Protein AF-A0A8S0TLC0-F1 (afdb_monomer_lite)

Sequence (154 aa):
MDLKPFNQDIDGLINDFAKGGSTAFTEFKRIWLSRKFSFVFEASPSTNQACFMRSLYAHSIGYMVSTGSLPNRVGGLYCLYCFYETQPFKPPFKIYLSLGDMKRMKDLVVDTKTRCKSCFYFGQENAREECREYMNSQKYRTVVAKQRIRWEGT

InterPro domains:
  IPR019188 snRNA-activating protein complex subunit 1 [PF09808] (6-114)

Foldseek 3Di:
DDLVVVLVLLVVLLVVQVVVVDLAVVSSVVSCVVSVVLCVCVPQDPPPNVVNLLSQLVSLLCQLLDPDDLSSNSSSVSSNVLCQLSPLDVVTDDRDDDPSSVVSNVVSVVVCVVVPVPHPPPPDPVVVCVVNVVSVVVSVVVVVVVVVVVVVPD

Organism: NCBI:txid158383

pLDDT: mean 78.47, std 21.63, range [26.59, 97.5]

Secondary structure (DSSP, 8-state):
---HHHHHHHHHHHHHHHHT----HHHHHHHHHHTTGGGGGTT--SS-HHHHHHHHHHHHHHHHHSSS-HHHHHHHHHHHHHHHHH---SSPPPP---HHHHHHHHHHHHHHHHH-TT---SSSHHHHHHHHHHHHHHHHHHHHHHHHHHHTT-

Structure (mmCIF, N/CA/C/O backbone):
data_AF-A0A8S0TLC0-F1
#
_entry.id   AF-A0A8S0TLC0-F1
#
loop_
_atom_site.group_PDB
_atom_site.id
_atom_site.type_symbol
_atom_site.label_atom_id
_atom_site.label_alt_id
_atom_site.label_comp_id
_atom_site.label_asym_id
_atom_site.label_entity_id
_atom_site.label_seq_id
_atom_site.pdbx_PDB_ins_code
_atom_site.Cartn_x
_atom_site.Cartn_y
_atom_site.Cartn_z
_atom_site.occupancy
_atom_site.B_iso_or_equiv
_atom_site.auth_seq_id
_atom_site.auth_comp_id
_atom_site.auth_asym_id
_atom_site.auth_atom_id
_atom_site.pdbx_PDB_model_num
ATOM 1 N N . MET A 1 1 ? 19.225 -4.417 -7.853 1.00 71.75 1 MET A N 1
ATOM 2 C CA . MET A 1 1 ? 18.480 -3.179 -7.553 1.00 71.75 1 MET A CA 1
ATOM 3 C C . MET A 1 1 ? 18.357 -3.078 -6.052 1.00 71.75 1 MET A C 1
ATOM 5 O O . MET A 1 1 ? 17.941 -4.059 -5.448 1.00 71.75 1 MET A O 1
ATOM 9 N N . ASP A 1 2 ? 18.741 -1.944 -5.471 1.00 84.19 2 ASP A N 1
ATOM 10 C CA . ASP A 1 2 ? 18.445 -1.684 -4.066 1.00 84.19 2 ASP A CA 1
ATOM 11 C C . ASP A 1 2 ? 16.978 -1.254 -3.936 1.00 84.19 2 ASP A C 1
ATOM 13 O O . ASP A 1 2 ? 16.549 -0.289 -4.564 1.00 84.19 2 ASP A O 1
ATOM 17 N N . LEU A 1 3 ? 16.199 -2.029 -3.184 1.00 87.75 3 LEU A N 1
ATOM 18 C CA . LEU A 1 3 ? 14.765 -1.811 -2.977 1.00 87.75 3 LEU A CA 1
ATOM 19 C C . LEU A 1 3 ? 14.485 -1.048 -1.674 1.00 87.75 3 LEU A C 1
ATOM 21 O O . LEU A 1 3 ? 13.349 -0.644 -1.431 1.00 87.75 3 LEU A O 1
ATOM 25 N N . LYS A 1 4 ? 15.517 -0.825 -0.847 1.00 91.31 4 LYS A N 1
ATOM 26 C CA . LYS A 1 4 ? 15.392 -0.130 0.438 1.00 91.31 4 LYS A CA 1
ATOM 27 C C . LYS A 1 4 ? 14.787 1.272 0.316 1.00 91.31 4 LYS A C 1
ATOM 29 O O . LYS A 1 4 ? 13.910 1.554 1.129 1.00 91.31 4 LYS A O 1
ATOM 34 N N . PRO A 1 5 ? 15.158 2.117 -0.670 1.00 92.19 5 PRO A N 1
ATOM 35 C CA . PRO A 1 5 ? 14.574 3.455 -0.779 1.00 92.19 5 PRO A CA 1
ATOM 36 C C . PRO A 1 5 ? 13.052 3.416 -0.975 1.00 92.19 5 PRO A C 1
ATOM 38 O O . PRO A 1 5 ? 12.319 4.123 -0.296 1.00 92.19 5 PRO A O 1
ATOM 41 N N . PHE A 1 6 ? 12.555 2.502 -1.812 1.00 92.38 6 PHE A N 1
ATOM 42 C CA . PHE A 1 6 ? 11.117 2.349 -2.051 1.00 92.38 6 PHE A CA 1
ATOM 43 C C . PHE A 1 6 ? 10.364 1.873 -0.806 1.00 92.38 6 PHE A C 1
ATOM 45 O O . PHE A 1 6 ? 9.258 2.333 -0.531 1.00 92.38 6 PHE A O 1
ATOM 52 N N . ASN A 1 7 ? 10.967 0.969 -0.033 1.00 94.25 7 ASN A N 1
ATOM 53 C CA . ASN A 1 7 ? 10.393 0.528 1.233 1.00 94.25 7 ASN A CA 1
ATOM 54 C C . ASN A 1 7 ? 10.327 1.685 2.243 1.00 94.25 7 ASN A C 1
ATOM 56 O O . ASN A 1 7 ? 9.297 1.853 2.887 1.00 94.25 7 ASN A O 1
ATOM 60 N N . GLN A 1 8 ? 11.364 2.526 2.315 1.00 95.31 8 GLN A N 1
ATOM 61 C CA . GLN A 1 8 ? 11.380 3.725 3.162 1.00 95.31 8 GLN A CA 1
ATOM 62 C C . GLN A 1 8 ? 10.330 4.758 2.737 1.00 95.31 8 GLN A C 1
ATOM 64 O O . GLN A 1 8 ? 9.687 5.367 3.593 1.00 95.31 8 GLN A O 1
ATOM 69 N N . ASP A 1 9 ? 10.107 4.932 1.433 1.00 95.56 9 ASP A N 1
ATOM 70 C CA . ASP A 1 9 ? 9.045 5.800 0.924 1.00 95.56 9 ASP A CA 1
ATOM 71 C C . ASP A 1 9 ? 7.659 5.289 1.341 1.00 95.56 9 ASP A C 1
ATOM 73 O O . ASP A 1 9 ? 6.822 6.068 1.811 1.00 95.56 9 ASP A O 1
ATOM 77 N N . ILE A 1 10 ? 7.423 3.975 1.233 1.00 96.75 10 ILE A N 1
ATOM 78 C CA . ILE A 1 10 ? 6.188 3.334 1.708 1.00 96.75 10 ILE A CA 1
ATOM 79 C C . ILE A 1 10 ? 6.044 3.495 3.227 1.00 96.75 10 ILE A C 1
ATOM 81 O O . ILE A 1 10 ? 4.962 3.851 3.697 1.00 96.75 10 ILE A O 1
ATOM 85 N N . ASP A 1 11 ? 7.118 3.278 3.989 1.00 97.38 11 ASP A N 1
ATOM 86 C CA . ASP A 1 11 ? 7.133 3.453 5.443 1.00 97.38 11 ASP A CA 1
ATOM 87 C C . ASP A 1 11 ? 6.747 4.885 5.814 1.00 97.38 11 ASP A C 1
ATOM 89 O O . ASP A 1 11 ? 5.872 5.106 6.649 1.00 97.38 11 ASP A O 1
ATOM 93 N N . GLY A 1 12 ? 7.359 5.876 5.163 1.00 97.12 12 GLY A N 1
ATOM 94 C CA . GLY A 1 12 ? 7.066 7.289 5.379 1.00 97.12 12 GLY A CA 1
ATOM 95 C C . GLY A 1 12 ? 5.616 7.645 5.050 1.00 97.12 12 GLY A C 1
ATOM 96 O O . GLY A 1 12 ? 4.958 8.325 5.837 1.00 97.12 12 GLY A O 1
ATOM 97 N N . LEU A 1 13 ? 5.097 7.150 3.923 1.00 97.25 13 LEU A N 1
ATOM 98 C CA . LEU A 1 13 ? 3.703 7.339 3.520 1.00 97.25 13 LEU A CA 1
ATOM 99 C C . LEU A 1 13 ? 2.726 6.762 4.557 1.00 97.25 13 LEU A C 1
ATOM 101 O O . LEU A 1 13 ? 1.806 7.457 4.993 1.00 97.25 13 LEU A O 1
ATOM 105 N N . ILE A 1 14 ? 2.925 5.505 4.959 1.00 97.19 14 ILE A N 1
ATOM 106 C CA . ILE A 1 14 ? 2.041 4.816 5.907 1.00 97.19 14 ILE A CA 1
ATOM 107 C C . ILE A 1 14 ? 2.140 5.449 7.296 1.00 97.19 14 ILE A C 1
ATOM 109 O O . ILE A 1 14 ? 1.117 5.628 7.956 1.00 97.19 14 ILE A O 1
ATOM 113 N N . ASN A 1 15 ? 3.340 5.818 7.745 1.00 96.62 15 ASN A N 1
ATOM 114 C CA . ASN A 1 15 ? 3.529 6.440 9.052 1.00 96.62 15 ASN A CA 1
ATOM 115 C C . ASN A 1 15 ? 2.887 7.826 9.125 1.00 96.62 15 ASN A C 1
ATOM 117 O O . ASN A 1 15 ? 2.272 8.154 10.137 1.00 96.62 15 ASN A O 1
ATOM 121 N N . ASP A 1 16 ? 2.968 8.628 8.065 1.00 96.00 16 ASP A N 1
ATOM 122 C CA . ASP A 1 16 ? 2.276 9.917 8.029 1.00 96.00 16 ASP A CA 1
ATOM 123 C C . ASP A 1 16 ? 0.759 9.770 8.016 1.00 96.00 16 ASP A C 1
ATOM 125 O O . ASP A 1 16 ? 0.065 10.521 8.702 1.00 96.00 16 ASP A O 1
ATOM 129 N N . PHE A 1 17 ? 0.241 8.774 7.297 1.00 95.50 17 PHE A N 1
ATOM 130 C CA . PHE A 1 17 ? -1.173 8.429 7.379 1.00 95.50 17 PHE A CA 1
ATOM 131 C C . PHE A 1 17 ? -1.571 8.019 8.800 1.00 95.50 17 PHE A C 1
ATOM 133 O O . PHE A 1 17 ? -2.553 8.530 9.340 1.00 95.50 17 PHE A O 1
ATOM 140 N N . ALA A 1 18 ? -0.773 7.164 9.440 1.00 94.50 18 ALA A N 1
ATOM 141 C CA . ALA A 1 18 ? -1.052 6.679 10.783 1.00 94.50 18 ALA A CA 1
ATOM 142 C C . ALA A 1 18 ? -1.036 7.792 11.844 1.00 94.50 18 ALA A C 1
ATOM 144 O O . ALA A 1 18 ? -1.882 7.781 12.739 1.00 94.50 18 ALA A O 1
ATOM 145 N N . LYS A 1 19 ? -0.146 8.789 11.721 1.00 94.00 19 LYS A N 1
ATOM 146 C CA . LYS A 1 19 ? -0.114 9.974 12.603 1.00 94.00 19 LYS A CA 1
ATOM 147 C C . LYS A 1 19 ? -1.418 10.771 12.579 1.00 94.00 19 LYS A C 1
ATOM 149 O O . LYS A 1 19 ? -1.765 11.384 13.581 1.00 94.00 19 LYS A O 1
ATOM 154 N N . GLY A 1 20 ? -2.142 10.760 11.458 1.00 86.25 20 GLY A N 1
ATOM 155 C CA . GLY A 1 20 ? -3.430 11.442 11.337 1.00 86.25 20 GLY A CA 1
ATOM 156 C C . GLY A 1 20 ? -4.556 10.800 12.155 1.00 86.25 20 GLY A C 1
ATOM 157 O O . GLY A 1 20 ? -5.619 11.399 12.284 1.00 86.25 20 GLY A O 1
ATOM 158 N N . GLY A 1 21 ? -4.369 9.580 12.675 1.00 82.06 21 GLY A N 1
ATOM 159 C CA . GLY A 1 21 ? -5.349 8.860 13.502 1.00 82.06 21 GLY A CA 1
ATOM 160 C C . GLY A 1 21 ? -6.611 8.386 12.765 1.00 82.06 21 GLY A C 1
ATOM 161 O O . GLY A 1 21 ? -7.390 7.608 13.315 1.00 82.06 21 GLY A O 1
ATOM 162 N N . SER A 1 22 ? -6.812 8.814 11.517 1.00 85.00 22 SER A N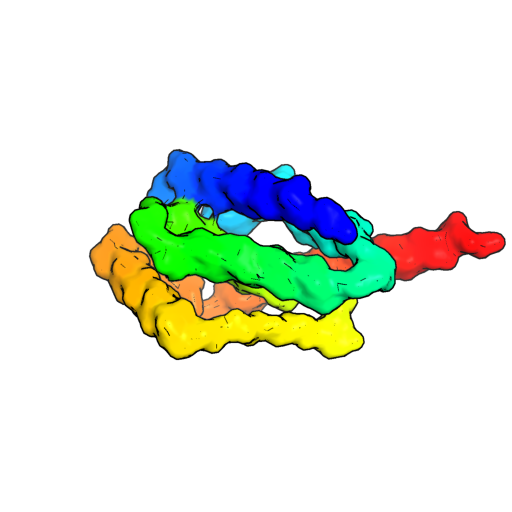 1
ATOM 163 C CA . SER A 1 22 ? -7.922 8.406 10.658 1.00 85.00 22 SER A CA 1
ATOM 164 C C . SER A 1 22 ? -7.648 7.063 9.979 1.00 85.00 22 SER A C 1
ATOM 166 O O . SER A 1 22 ? -6.510 6.714 9.676 1.00 85.00 22 SER A O 1
ATOM 168 N N . THR A 1 23 ? -8.714 6.316 9.695 1.00 88.25 23 THR A N 1
ATOM 169 C CA . THR A 1 23 ? -8.670 5.117 8.837 1.00 88.25 23 THR A CA 1
ATOM 170 C C . THR A 1 23 ? -9.358 5.346 7.487 1.00 88.25 23 THR A C 1
ATOM 172 O O . THR A 1 23 ? -9.442 4.434 6.662 1.00 88.25 23 THR A O 1
ATOM 175 N N . ALA A 1 24 ? -9.832 6.568 7.225 1.00 85.94 24 ALA A N 1
ATOM 176 C CA . ALA A 1 24 ? -10.547 6.905 6.005 1.00 85.94 24 ALA A CA 1
ATOM 177 C C . ALA A 1 24 ? -9.612 6.931 4.790 1.00 85.94 24 ALA A C 1
ATOM 179 O O . ALA A 1 24 ? -8.526 7.515 4.819 1.00 85.94 24 ALA A O 1
ATOM 180 N N . PHE A 1 25 ? -10.070 6.345 3.684 1.00 85.62 25 PHE A N 1
ATOM 181 C CA . PHE A 1 25 ? -9.313 6.337 2.435 1.00 85.62 25 PHE A CA 1
ATOM 182 C C . PHE A 1 25 ? -9.101 7.744 1.859 1.00 85.62 25 PHE A C 1
ATOM 184 O O . PHE A 1 25 ? -8.082 7.995 1.225 1.00 85.62 25 PHE A O 1
ATOM 191 N N . THR A 1 26 ? -10.020 8.679 2.105 1.00 87.00 26 THR A N 1
ATOM 192 C CA . THR A 1 26 ? -9.895 10.080 1.671 1.00 87.00 26 THR A CA 1
ATOM 193 C C . THR A 1 26 ? -8.644 10.751 2.241 1.00 87.00 26 THR A C 1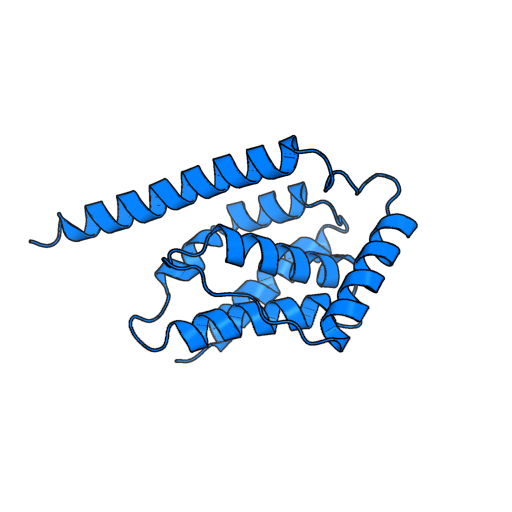
ATOM 195 O O . THR A 1 26 ? -7.914 11.399 1.492 1.00 87.00 26 THR A O 1
ATOM 198 N N . GLU A 1 27 ? -8.332 10.523 3.520 1.00 90.19 27 GLU A N 1
ATOM 199 C CA . GLU A 1 27 ? -7.107 11.043 4.138 1.00 90.19 27 GLU A CA 1
ATOM 200 C C . GLU A 1 27 ? -5.856 10.365 3.588 1.00 90.19 27 GLU A C 1
ATOM 202 O O . GLU A 1 27 ? -4.885 11.043 3.249 1.00 90.19 27 GLU A O 1
ATOM 207 N N . PHE A 1 28 ? -5.890 9.042 3.414 1.00 92.50 28 PHE A N 1
ATOM 208 C CA . PHE A 1 28 ? -4.781 8.329 2.783 1.00 92.50 28 PHE A CA 1
ATOM 209 C C . PHE A 1 28 ? -4.513 8.856 1.368 1.00 92.50 28 PHE A C 1
ATOM 211 O O . PHE A 1 28 ? -3.375 9.167 1.022 1.00 92.50 28 PHE A O 1
ATOM 218 N N . LYS A 1 29 ? -5.569 9.025 0.563 1.00 89.56 29 LYS A N 1
ATOM 219 C CA . LYS A 1 29 ? -5.503 9.581 -0.793 1.00 89.56 29 LYS A CA 1
ATOM 220 C C . LYS A 1 29 ? -4.904 10.986 -0.777 1.00 89.56 29 LYS A C 1
ATOM 222 O O . LYS A 1 29 ? -4.035 11.275 -1.593 1.00 89.56 29 LYS A O 1
ATOM 227 N N . ARG A 1 30 ? -5.307 11.852 0.157 1.00 91.69 30 ARG A N 1
ATOM 228 C CA . ARG A 1 30 ? -4.742 13.205 0.292 1.00 91.69 30 ARG A CA 1
ATOM 229 C C . ARG A 1 30 ? -3.221 13.168 0.491 1.00 91.69 30 ARG A C 1
ATOM 231 O O . ARG A 1 30 ? -2.510 13.921 -0.171 1.00 91.69 30 ARG A O 1
ATOM 238 N N . ILE A 1 31 ? -2.726 12.273 1.348 1.00 95.00 31 ILE A N 1
ATOM 239 C CA . ILE A 1 31 ? -1.288 12.116 1.631 1.00 95.00 31 ILE A CA 1
ATOM 240 C C . ILE A 1 31 ? -0.552 11.459 0.453 1.00 95.00 31 ILE A C 1
ATOM 242 O O . ILE A 1 31 ? 0.533 11.897 0.076 1.00 95.00 31 ILE A O 1
ATOM 246 N N . TRP A 1 32 ? -1.153 10.448 -0.180 1.00 93.88 32 TRP A N 1
ATOM 247 C CA . TRP A 1 32 ? -0.628 9.822 -1.398 1.00 93.88 32 TRP A CA 1
ATOM 248 C C . TRP A 1 32 ? -0.353 10.865 -2.488 1.00 93.88 32 TRP A C 1
ATOM 250 O O . TRP A 1 32 ? 0.704 10.863 -3.123 1.00 93.88 32 TRP A O 1
ATOM 260 N N . LEU A 1 33 ? -1.300 11.788 -2.684 1.00 89.94 33 LEU A N 1
ATOM 261 C CA . LEU A 1 33 ? -1.194 12.846 -3.685 1.00 89.94 33 LEU A CA 1
ATOM 262 C C . LEU A 1 33 ? -0.204 13.934 -3.290 1.00 89.94 33 LEU A C 1
ATOM 264 O O . LEU A 1 33 ? 0.590 14.343 -4.137 1.00 89.94 33 LEU A O 1
ATOM 268 N N . SER A 1 34 ? -0.195 14.374 -2.028 1.00 92.75 34 SER A N 1
ATOM 269 C CA . SER A 1 34 ? 0.773 15.380 -1.576 1.00 92.75 34 SER A CA 1
ATOM 270 C C . SER A 1 34 ? 2.215 14.884 -1.707 1.00 92.75 34 SER A C 1
ATOM 272 O O . SER A 1 34 ? 3.100 15.659 -2.063 1.00 92.75 34 SER A O 1
ATOM 274 N N . ARG A 1 35 ? 2.439 13.580 -1.505 1.00 92.00 35 ARG A N 1
ATOM 275 C CA . ARG A 1 35 ? 3.735 12.913 -1.693 1.00 92.00 35 ARG A CA 1
ATOM 276 C C . ARG A 1 35 ? 4.050 12.561 -3.147 1.00 92.00 35 ARG A C 1
ATOM 278 O O . ARG A 1 35 ? 5.128 12.041 -3.407 1.00 92.00 35 ARG A O 1
ATOM 285 N N . LYS A 1 36 ? 3.138 12.824 -4.094 1.00 89.56 36 LYS A N 1
ATOM 286 C CA . LYS A 1 36 ? 3.276 12.444 -5.511 1.00 89.56 36 LYS A CA 1
ATOM 287 C C . LYS A 1 36 ? 3.621 10.955 -5.676 1.00 89.56 36 LYS A C 1
ATOM 289 O O . LYS A 1 36 ? 4.391 10.577 -6.553 1.00 89.56 36 LYS A O 1
ATOM 294 N N . PHE A 1 37 ? 3.037 10.090 -4.848 1.00 89.00 37 PHE A N 1
ATOM 295 C CA . PHE A 1 37 ? 3.489 8.700 -4.739 1.00 89.00 37 PHE A CA 1
ATOM 296 C C . PHE A 1 37 ? 3.250 7.874 -6.016 1.00 89.00 37 PHE A C 1
ATOM 298 O O . PHE A 1 37 ? 3.956 6.906 -6.277 1.00 89.00 37 PHE A O 1
ATOM 305 N N . SER A 1 38 ? 2.319 8.291 -6.882 1.00 82.31 38 SER A N 1
ATOM 306 C CA . SER A 1 38 ? 2.112 7.665 -8.199 1.00 82.31 38 SER A CA 1
ATOM 307 C C . SER A 1 38 ? 3.365 7.682 -9.093 1.00 82.31 38 SER A C 1
ATOM 309 O O . SER A 1 38 ? 3.489 6.838 -9.977 1.00 82.31 38 SER A O 1
ATOM 311 N N . PHE A 1 39 ? 4.309 8.600 -8.855 1.00 85.75 39 PHE A N 1
ATOM 312 C CA . PHE A 1 39 ? 5.572 8.697 -9.594 1.00 85.75 39 PHE A CA 1
ATOM 313 C C . PHE A 1 39 ? 6.586 7.603 -9.219 1.00 85.75 39 PHE A C 1
ATOM 315 O O . PHE A 1 39 ? 7.607 7.462 -9.886 1.00 85.75 39 PHE A O 1
ATOM 322 N N . VAL A 1 40 ? 6.291 6.760 -8.221 1.00 88.38 40 VAL A N 1
ATOM 323 C CA . VAL A 1 40 ? 7.142 5.622 -7.825 1.00 88.38 40 VAL A CA 1
ATOM 324 C C . VAL A 1 40 ? 7.495 4.699 -9.002 1.00 88.38 40 VAL A C 1
ATOM 326 O O . VAL A 1 40 ? 8.581 4.127 -9.046 1.00 88.38 40 VAL A O 1
ATOM 329 N N . PHE A 1 41 ? 6.605 4.573 -9.994 1.00 87.69 41 PHE A N 1
ATOM 330 C CA . PHE A 1 41 ? 6.843 3.733 -11.169 1.00 87.69 41 PHE A CA 1
ATOM 331 C C . PHE A 1 41 ? 7.729 4.396 -12.226 1.00 87.69 41 PHE A C 1
ATOM 333 O O . PHE A 1 41 ? 8.222 3.702 -13.115 1.00 87.69 41 PHE A O 1
ATOM 340 N N . GLU A 1 42 ? 7.944 5.709 -12.170 1.00 85.38 42 GLU A N 1
ATOM 341 C CA . GLU A 1 42 ? 8.893 6.384 -13.063 1.00 85.38 42 GLU A CA 1
ATOM 342 C C . GLU A 1 42 ? 10.336 6.054 -12.683 1.00 85.38 42 GLU A C 1
ATOM 344 O O . GLU A 1 42 ? 11.180 5.902 -13.558 1.00 85.38 42 GLU A O 1
ATOM 349 N N . ALA A 1 43 ? 10.583 5.811 -11.395 1.00 85.81 43 ALA A N 1
ATOM 350 C CA . ALA A 1 43 ? 11.843 5.278 -10.889 1.00 85.81 43 ALA A CA 1
ATOM 351 C C . ALA A 1 43 ? 11.948 3.740 -11.000 1.00 85.81 43 ALA A C 1
ATOM 353 O O . ALA A 1 43 ? 12.896 3.143 -10.484 1.00 85.81 43 ALA A O 1
ATOM 354 N N . SER A 1 44 ? 10.980 3.073 -11.647 1.00 84.31 44 SER A N 1
ATOM 355 C CA . SER A 1 44 ? 11.027 1.617 -11.818 1.00 84.31 44 SER A CA 1
ATOM 356 C C . SER A 1 44 ? 12.207 1.203 -12.706 1.00 84.31 44 SER A C 1
ATOM 358 O O . SER A 1 44 ? 12.569 1.916 -13.646 1.00 84.31 44 SER A O 1
ATOM 360 N N . PRO A 1 45 ? 12.827 0.041 -12.441 1.00 85.44 45 PRO A N 1
ATOM 361 C CA . PRO A 1 45 ? 13.953 -0.399 -13.246 1.00 85.44 45 PRO A CA 1
ATOM 362 C C . PRO A 1 45 ? 13.490 -0.793 -14.652 1.00 85.44 45 PRO A C 1
ATOM 364 O O . PRO A 1 45 ? 12.400 -1.338 -14.847 1.00 85.44 45 PRO A O 1
ATOM 367 N N . SER A 1 46 ? 14.360 -0.598 -15.642 1.00 83.88 46 SER A N 1
ATOM 368 C CA . SER A 1 46 ? 14.132 -1.101 -17.002 1.00 83.88 46 SER A CA 1
ATOM 369 C C . SER A 1 46 ? 14.176 -2.633 -17.075 1.00 83.88 46 SER A C 1
ATOM 371 O O . SER A 1 46 ? 13.495 -3.233 -17.902 1.00 83.88 46 SER A O 1
ATOM 373 N N . THR A 1 47 ? 14.929 -3.279 -16.180 1.00 86.19 47 THR A N 1
ATOM 374 C CA . THR A 1 47 ? 15.045 -4.739 -16.061 1.00 86.19 47 THR A CA 1
ATOM 375 C C . THR A 1 47 ? 14.457 -5.233 -14.739 1.00 86.19 47 THR A C 1
ATOM 377 O O . THR A 1 47 ? 14.390 -4.506 -13.756 1.00 86.19 47 THR A O 1
ATOM 380 N N . ASN A 1 48 ? 14.021 -6.493 -14.686 1.00 88.31 48 ASN A N 1
ATOM 381 C CA . ASN A 1 48 ? 13.519 -7.119 -13.455 1.00 88.31 48 ASN A CA 1
ATOM 382 C C . ASN A 1 48 ? 12.326 -6.391 -12.781 1.00 88.31 48 ASN A C 1
ATOM 384 O O . ASN A 1 48 ? 12.178 -6.382 -11.557 1.00 88.31 48 ASN A O 1
ATOM 388 N N . GLN A 1 49 ? 11.432 -5.821 -13.595 1.00 90.38 49 GLN A N 1
ATOM 389 C CA . GLN A 1 49 ? 10.204 -5.144 -13.149 1.00 90.38 49 GLN A CA 1
ATOM 390 C C . GLN A 1 49 ? 9.318 -6.035 -12.268 1.00 90.38 49 GLN A C 1
ATOM 392 O O . GLN A 1 49 ? 8.680 -5.554 -11.336 1.00 90.38 49 GLN A O 1
ATOM 397 N N . ALA A 1 50 ? 9.322 -7.349 -12.514 1.00 91.06 50 ALA A N 1
ATOM 398 C CA . ALA A 1 50 ? 8.595 -8.308 -11.693 1.00 91.06 50 ALA A CA 1
ATOM 399 C C . ALA A 1 50 ? 9.093 -8.332 -10.239 1.00 91.06 50 ALA A C 1
ATOM 401 O O . ALA A 1 50 ? 8.275 -8.372 -9.324 1.00 91.06 50 ALA A O 1
ATOM 402 N N . CYS A 1 51 ? 10.411 -8.293 -10.012 1.00 91.06 51 CYS A N 1
ATOM 403 C CA . CYS A 1 51 ? 10.979 -8.240 -8.663 1.00 91.06 51 CYS A CA 1
ATOM 404 C C . CYS A 1 51 ? 10.634 -6.919 -7.972 1.00 91.06 51 CYS A C 1
ATOM 406 O O . CYS A 1 51 ? 10.189 -6.927 -6.827 1.00 91.06 51 CYS A O 1
ATOM 408 N N . PHE A 1 52 ? 10.738 -5.804 -8.699 1.00 93.19 52 PHE A N 1
ATOM 409 C CA . PHE A 1 52 ? 10.333 -4.490 -8.205 1.00 93.19 52 PHE A CA 1
ATOM 410 C C . PHE A 1 52 ? 8.867 -4.477 -7.745 1.00 93.19 52 PHE A C 1
ATOM 412 O O . PHE A 1 52 ? 8.582 -4.182 -6.587 1.00 93.19 52 PHE A O 1
ATOM 419 N N . MET A 1 53 ? 7.940 -4.899 -8.611 1.00 94.25 53 MET A N 1
ATOM 420 C CA . MET A 1 53 ? 6.510 -4.937 -8.291 1.00 94.25 53 MET A CA 1
ATOM 421 C C . MET A 1 53 ? 6.194 -5.867 -7.123 1.00 94.25 53 MET A C 1
ATOM 423 O O . MET A 1 53 ? 5.447 -5.500 -6.216 1.00 94.25 53 MET A O 1
ATOM 427 N N . ARG A 1 54 ? 6.796 -7.061 -7.111 1.00 93.38 54 ARG A N 1
ATOM 428 C CA . ARG A 1 54 ? 6.645 -8.007 -6.000 1.00 93.38 54 ARG A CA 1
ATOM 429 C C . ARG A 1 54 ? 7.154 -7.420 -4.690 1.00 93.38 54 ARG A C 1
ATOM 431 O O . ARG A 1 54 ? 6.522 -7.663 -3.672 1.00 93.38 54 ARG A O 1
ATOM 438 N N . SER A 1 55 ? 8.232 -6.635 -4.707 1.00 94.50 55 SER A N 1
ATOM 439 C CA . SER A 1 55 ? 8.751 -5.973 -3.508 1.00 94.50 55 SER A CA 1
ATOM 440 C C . SER A 1 55 ? 7.781 -4.932 -2.959 1.00 94.50 55 SER A C 1
ATOM 442 O O . SER A 1 55 ? 7.488 -4.962 -1.768 1.00 94.50 55 SER A O 1
ATOM 444 N N . LEU A 1 56 ? 7.235 -4.053 -3.812 1.00 95.19 56 LEU A N 1
ATOM 445 C CA . LEU A 1 56 ? 6.254 -3.046 -3.381 1.00 95.19 56 LEU A CA 1
ATOM 446 C C . LEU A 1 56 ? 5.019 -3.705 -2.750 1.00 95.19 56 LEU A C 1
ATOM 448 O O . LEU A 1 56 ? 4.541 -3.284 -1.691 1.00 95.19 56 LEU A O 1
ATOM 452 N N . TYR A 1 57 ? 4.523 -4.772 -3.384 1.00 96.38 57 TYR A N 1
ATOM 453 C CA . TYR A 1 57 ? 3.404 -5.545 -2.858 1.00 96.38 57 TYR A CA 1
ATOM 454 C C . TYR A 1 57 ? 3.765 -6.256 -1.556 1.00 96.38 57 TYR A C 1
ATOM 456 O O . TYR A 1 57 ? 3.022 -6.131 -0.589 1.00 96.38 57 TYR A O 1
ATOM 464 N N . ALA A 1 58 ? 4.899 -6.954 -1.493 1.00 96.25 58 ALA A N 1
ATOM 465 C CA . ALA A 1 58 ? 5.326 -7.674 -0.296 1.00 96.25 58 ALA A CA 1
ATOM 466 C C . ALA A 1 58 ? 5.479 -6.737 0.908 1.00 96.25 58 ALA A C 1
ATOM 468 O O . ALA A 1 58 ? 4.997 -7.055 1.993 1.00 96.25 58 ALA A O 1
ATOM 469 N N . HIS A 1 59 ? 6.072 -5.557 0.710 1.00 97.38 59 HIS A N 1
ATOM 470 C CA . HIS A 1 59 ? 6.243 -4.571 1.776 1.00 97.38 59 HIS A CA 1
ATOM 471 C C . HIS A 1 59 ? 4.895 -4.039 2.284 1.00 97.38 59 HIS A C 1
ATOM 473 O O . HIS A 1 59 ? 4.644 -3.983 3.487 1.00 97.38 59 HIS A O 1
ATOM 479 N N . SER A 1 60 ? 3.965 -3.752 1.368 1.00 97.25 60 SER A N 1
ATOM 480 C CA . SER A 1 60 ? 2.613 -3.289 1.718 1.00 97.25 60 SER A CA 1
ATOM 481 C C . SER A 1 60 ? 1.765 -4.376 2.394 1.00 97.25 60 SER A C 1
ATOM 483 O O . SER A 1 60 ? 1.046 -4.096 3.357 1.00 97.25 60 SER A O 1
ATOM 485 N N . ILE A 1 61 ? 1.880 -5.631 1.935 1.00 9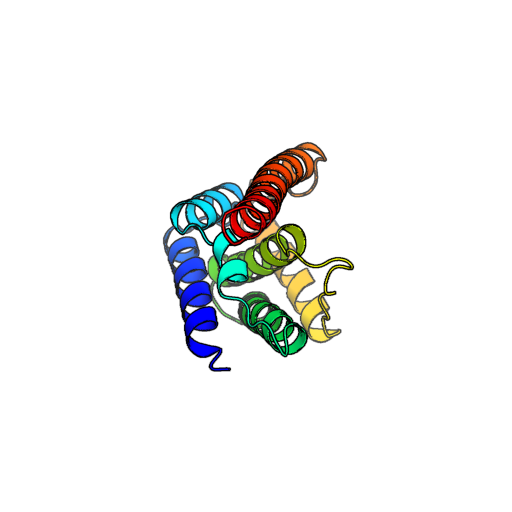7.06 61 ILE A N 1
ATOM 486 C CA . ILE A 1 61 ? 1.279 -6.806 2.586 1.00 97.06 61 ILE A CA 1
ATOM 487 C C . ILE A 1 61 ? 1.818 -6.929 4.007 1.00 97.06 61 ILE A C 1
ATOM 489 O O . ILE A 1 61 ? 1.021 -7.108 4.924 1.00 97.06 61 ILE A O 1
ATOM 493 N N . GLY A 1 62 ? 3.131 -6.761 4.199 1.00 97.25 62 GLY A N 1
ATOM 494 C CA . GLY A 1 62 ? 3.782 -6.780 5.507 1.00 97.25 62 GLY A CA 1
ATOM 495 C C . GLY A 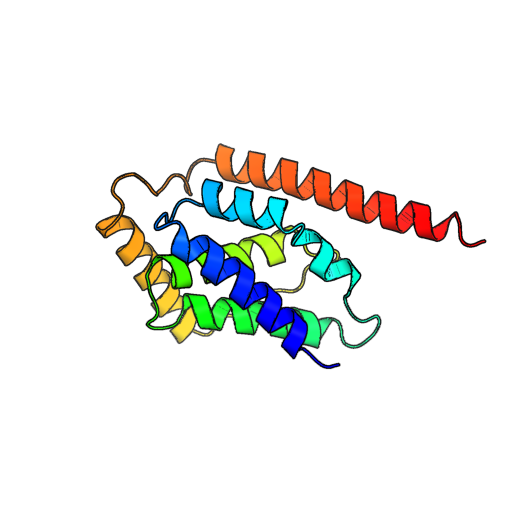1 62 ? 3.089 -5.866 6.516 1.00 97.25 62 GLY A C 1
ATOM 496 O O . GLY A 1 62 ? 2.719 -6.326 7.594 1.00 97.25 62 GLY A O 1
ATOM 497 N N . TYR A 1 63 ? 2.802 -4.615 6.143 1.00 97.50 63 TYR A N 1
ATOM 498 C CA . TYR A 1 63 ? 2.017 -3.705 6.985 1.00 97.50 63 TYR A CA 1
ATOM 499 C C . TYR A 1 63 ? 0.594 -4.198 7.233 1.00 97.50 63 TYR A C 1
ATOM 501 O O . TYR A 1 63 ? 0.156 -4.235 8.384 1.00 97.50 63 TYR A O 1
ATOM 509 N N . MET A 1 64 ? -0.120 -4.592 6.177 1.00 95.44 64 MET A N 1
ATOM 510 C CA . MET A 1 64 ? -1.515 -5.038 6.255 1.00 95.44 64 MET A CA 1
ATOM 511 C C . MET A 1 64 ? -1.703 -6.210 7.229 1.00 95.44 64 MET A C 1
ATOM 513 O O . MET A 1 64 ? -2.658 -6.229 8.011 1.00 95.44 64 MET A O 1
ATOM 517 N N . VAL A 1 65 ? -0.789 -7.182 7.195 1.00 94.75 65 VAL A N 1
ATOM 518 C CA . VAL A 1 65 ? -0.869 -8.413 7.995 1.00 94.75 65 VAL A CA 1
ATOM 519 C C . VAL A 1 65 ? -0.144 -8.317 9.343 1.00 94.75 65 VAL A C 1
ATOM 521 O O . VAL A 1 65 ? -0.235 -9.248 10.153 1.00 94.75 65 VAL A O 1
ATOM 524 N N . SER A 1 66 ? 0.553 -7.204 9.594 1.00 93.25 66 SER A N 1
ATOM 525 C CA . SER A 1 66 ? 1.282 -6.949 10.839 1.00 93.25 66 SER A CA 1
ATOM 526 C C . SER A 1 66 ? 0.361 -6.834 12.058 1.00 93.25 66 SER A C 1
ATOM 528 O O . SER A 1 66 ? -0.856 -6.677 11.954 1.00 93.25 66 SER A O 1
ATOM 530 N N . THR A 1 67 ? 0.973 -6.859 13.241 1.00 89.50 67 THR A N 1
ATOM 531 C CA . THR A 1 67 ? 0.335 -6.544 14.528 1.00 89.50 67 THR A CA 1
ATOM 532 C C . THR A 1 67 ? 0.464 -5.061 14.897 1.00 89.50 67 THR A C 1
ATOM 534 O O . THR A 1 67 ? 0.322 -4.707 16.065 1.00 89.50 67 THR A O 1
ATOM 537 N N . GLY A 1 68 ? 0.783 -4.194 13.928 1.00 90.44 68 GLY A N 1
ATOM 538 C CA . GLY A 1 68 ? 0.890 -2.752 14.139 1.00 90.44 68 GLY A CA 1
ATOM 539 C C . GLY A 1 68 ? -0.458 -2.084 14.427 1.00 90.44 68 GLY A C 1
ATOM 540 O O . GLY A 1 68 ? -1.503 -2.734 14.518 1.00 90.44 68 GLY A O 1
ATOM 541 N N . SER A 1 69 ? -0.442 -0.753 14.544 1.00 93.50 69 SER A N 1
ATOM 542 C CA . SER A 1 69 ? -1.667 0.020 14.770 1.00 93.50 69 SER A CA 1
ATOM 543 C C . SER A 1 69 ? -2.685 -0.181 13.636 1.00 93.50 69 SER A C 1
ATOM 545 O O . SER A 1 69 ? -2.323 -0.487 12.495 1.00 93.50 69 SER A O 1
ATOM 547 N N . LEU A 1 70 ? -3.97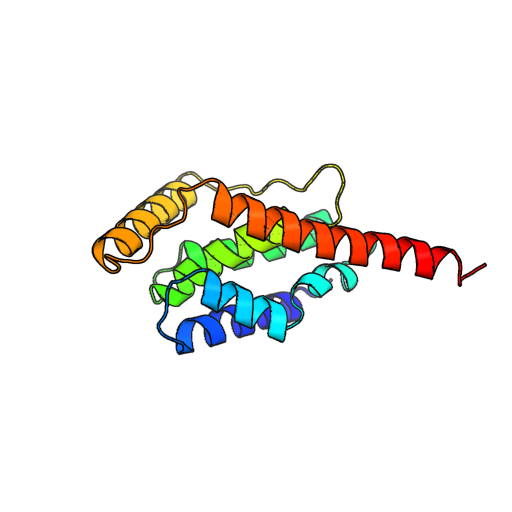3 0.018 13.934 1.00 92.88 70 LEU A N 1
ATOM 548 C CA . LEU A 1 70 ? -5.030 -0.107 12.928 1.00 92.88 70 LEU A CA 1
ATOM 549 C C . LEU A 1 70 ? -4.793 0.824 11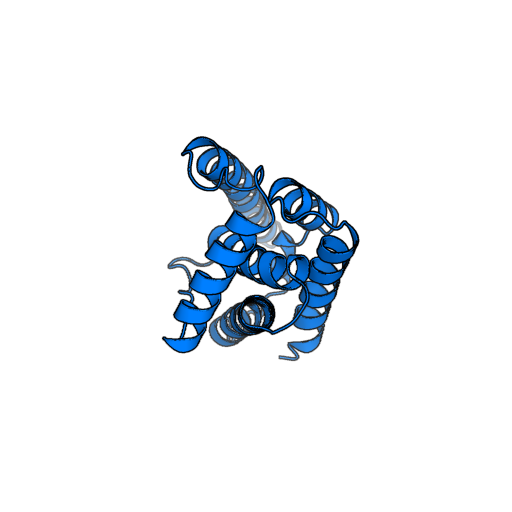.717 1.00 92.88 70 LEU A C 1
ATOM 551 O O . LEU A 1 70 ? -4.842 0.315 10.597 1.00 92.88 70 LEU A O 1
ATOM 555 N N . PRO A 1 71 ? -4.460 2.122 11.885 1.00 93.75 71 PRO A N 1
ATOM 556 C CA . PRO A 1 71 ? -4.087 2.978 10.759 1.00 93.75 71 PRO A CA 1
ATOM 557 C C . PRO A 1 71 ? -2.891 2.469 9.943 1.00 93.75 71 PRO A C 1
ATOM 559 O O . PRO A 1 71 ? -2.945 2.519 8.719 1.00 93.75 71 PRO A O 1
ATOM 562 N N . ASN A 1 72 ? -1.845 1.914 10.570 1.00 96.06 72 ASN A N 1
ATOM 563 C CA . ASN A 1 72 ? -0.713 1.337 9.829 1.00 96.06 72 ASN A CA 1
ATOM 564 C C . ASN A 1 72 ? -1.155 0.148 8.958 1.00 96.06 72 ASN A C 1
ATOM 566 O O . ASN A 1 72 ? -0.810 0.076 7.778 1.00 96.06 72 ASN A O 1
ATOM 570 N N . ARG A 1 73 ? -1.950 -0.769 9.525 1.00 96.00 73 ARG A N 1
ATOM 571 C CA . ARG A 1 73 ? -2.461 -1.952 8.812 1.00 96.00 73 ARG A CA 1
ATOM 572 C C . ARG A 1 73 ? -3.381 -1.554 7.654 1.00 96.00 73 ARG A C 1
ATOM 574 O O . ARG A 1 73 ? -3.239 -2.064 6.544 1.00 96.00 73 ARG A O 1
ATOM 581 N N . VAL A 1 74 ? -4.287 -0.603 7.887 1.00 94.56 74 VAL A N 1
ATOM 582 C CA . VAL A 1 74 ? -5.170 -0.040 6.852 1.00 94.56 74 VAL A CA 1
ATOM 583 C C . VAL A 1 74 ? -4.368 0.697 5.774 1.00 94.56 74 VAL A C 1
ATOM 585 O O . VAL A 1 74 ? -4.645 0.529 4.589 1.00 94.56 74 VAL A O 1
ATOM 588 N N . GLY A 1 75 ? -3.332 1.446 6.156 1.00 95.75 75 GLY A N 1
ATOM 589 C CA . GLY A 1 75 ? -2.421 2.107 5.223 1.00 95.75 75 GLY A CA 1
ATOM 590 C C . GLY A 1 75 ? -1.727 1.116 4.286 1.00 95.75 75 GLY A C 1
ATOM 591 O O . GLY A 1 75 ? -1.678 1.354 3.083 1.00 95.75 75 GLY A O 1
ATOM 592 N N . GLY A 1 76 ? -1.284 -0.037 4.800 1.00 96.62 76 GLY A N 1
ATOM 593 C CA . GLY A 1 76 ? -0.740 -1.125 3.976 1.00 96.62 76 GLY A CA 1
ATOM 594 C C . GLY A 1 76 ? -1.738 -1.657 2.939 1.00 96.62 76 GLY A C 1
ATOM 595 O O . GLY A 1 76 ? -1.387 -1.838 1.771 1.00 96.62 76 GLY A O 1
ATOM 596 N N . LEU A 1 77 ? -3.005 -1.841 3.330 1.00 94.81 77 LEU A N 1
ATOM 597 C CA . LEU A 1 77 ? -4.078 -2.243 2.411 1.00 94.81 77 LEU A CA 1
ATOM 598 C C . LEU A 1 77 ? -4.335 -1.181 1.328 1.00 94.81 77 LEU A C 1
ATOM 600 O O . LEU A 1 77 ? -4.492 -1.519 0.154 1.00 94.81 77 LEU A O 1
ATOM 604 N N . TYR A 1 78 ? -4.351 0.099 1.700 1.00 95.06 78 TYR A N 1
ATOM 605 C CA . TYR A 1 78 ? -4.527 1.189 0.742 1.00 95.06 78 TYR A CA 1
ATOM 606 C C . TYR A 1 78 ? -3.336 1.339 -0.210 1.00 95.06 78 TYR A C 1
ATOM 608 O O . TYR A 1 78 ? -3.557 1.559 -1.400 1.00 95.06 78 TYR A O 1
ATOM 616 N N . CYS A 1 79 ? -2.098 1.137 0.255 1.00 95.19 79 CYS A N 1
ATOM 617 C CA . CYS A 1 79 ? -0.922 1.051 -0.616 1.00 95.19 79 CYS A CA 1
ATOM 618 C C . CYS A 1 79 ? -1.099 -0.034 -1.684 1.00 95.19 79 CYS A C 1
ATOM 620 O O . CYS A 1 79 ? -0.905 0.242 -2.867 1.00 95.19 79 CYS A O 1
ATOM 622 N N . LEU A 1 80 ? -1.520 -1.246 -1.296 1.00 94.31 80 LEU A N 1
ATOM 623 C CA . LEU A 1 80 ? -1.757 -2.343 -2.244 1.00 94.31 80 LEU A CA 1
ATOM 624 C C . LEU A 1 80 ? -2.783 -1.975 -3.311 1.00 94.31 80 LEU A C 1
ATOM 626 O O . LEU A 1 80 ? -2.534 -2.182 -4.500 1.00 94.31 80 LEU A O 1
ATOM 630 N N . TYR A 1 81 ? -3.914 -1.411 -2.884 1.00 91.25 81 TYR A N 1
ATOM 631 C CA . TYR A 1 81 ? -4.958 -0.951 -3.790 1.00 91.25 81 TYR A CA 1
ATOM 632 C C . TYR A 1 81 ? -4.423 0.108 -4.765 1.00 91.25 81 TYR A C 1
ATOM 634 O O . TYR A 1 81 ? -4.519 -0.065 -5.980 1.00 91.25 81 TYR A O 1
ATOM 642 N N . CYS A 1 82 ? -3.780 1.162 -4.254 1.00 91.38 82 CYS A N 1
ATOM 643 C CA . CYS A 1 82 ? -3.244 2.235 -5.085 1.00 91.38 82 CYS A CA 1
ATOM 644 C C . CYS A 1 82 ? -2.184 1.732 -6.068 1.00 91.38 82 CYS A C 1
ATOM 646 O O . CYS A 1 82 ? -2.248 2.085 -7.246 1.00 91.38 82 CYS A O 1
ATOM 648 N N . PHE A 1 83 ? -1.245 0.885 -5.634 1.00 92.38 83 PHE A N 1
ATOM 649 C CA . PHE A 1 83 ? -0.229 0.315 -6.520 1.00 92.38 83 PHE A CA 1
ATOM 650 C C . PHE A 1 83 ? -0.827 -0.548 -7.624 1.00 92.38 83 PHE A C 1
ATOM 652 O O . PHE A 1 83 ? -0.342 -0.508 -8.751 1.00 92.38 83 PHE A O 1
ATOM 659 N N . TYR A 1 84 ? -1.859 -1.338 -7.325 1.00 90.25 84 TYR A N 1
ATOM 660 C CA . TYR A 1 84 ? -2.506 -2.164 -8.338 1.00 90.25 84 TYR A CA 1
ATOM 661 C C . TYR A 1 84 ? -3.207 -1.324 -9.408 1.00 90.25 84 TYR A C 1
ATOM 663 O O . TYR A 1 84 ? -3.049 -1.613 -10.593 1.00 90.25 84 TYR A O 1
ATOM 671 N N . GLU A 1 85 ? -3.916 -0.267 -9.007 1.00 86.50 85 GLU A N 1
ATOM 672 C CA . GLU A 1 85 ? -4.666 0.602 -9.924 1.00 86.50 85 GLU A CA 1
ATOM 673 C C . GLU A 1 85 ? -3.757 1.509 -10.776 1.00 86.50 85 GLU A C 1
ATOM 675 O O . GLU A 1 85 ? -4.035 1.758 -11.953 1.00 86.50 85 GLU A O 1
ATOM 680 N N . THR A 1 86 ? -2.645 1.988 -10.208 1.00 87.06 86 THR A N 1
ATOM 681 C CA . THR A 1 86 ? -1.749 2.968 -10.865 1.00 87.06 86 THR A CA 1
ATOM 682 C C . THR A 1 86 ? -0.609 2.357 -11.657 1.00 87.06 86 THR A C 1
ATOM 684 O O . THR A 1 86 ? 0.118 3.081 -12.340 1.00 87.06 86 THR A O 1
ATOM 687 N N . GLN A 1 87 ? -0.446 1.036 -11.608 1.00 87.81 87 GLN A N 1
ATOM 688 C CA . GLN A 1 87 ? 0.665 0.398 -12.287 1.00 87.81 87 GLN A CA 1
ATOM 689 C C . GLN A 1 87 ? 0.640 0.659 -13.811 1.00 87.81 87 GLN A C 1
ATOM 691 O O . GLN A 1 87 ? -0.416 0.575 -14.455 1.00 87.81 87 GLN A O 1
ATOM 696 N N . PRO A 1 88 ? 1.799 0.928 -14.436 1.00 87.31 88 PRO A N 1
ATOM 697 C CA . PRO A 1 88 ? 1.876 1.229 -15.864 1.00 87.31 88 PRO A CA 1
ATOM 698 C C . PRO A 1 88 ? 1.916 -0.020 -16.764 1.00 87.31 88 PRO A C 1
ATOM 700 O O . PRO A 1 88 ? 2.117 0.115 -17.971 1.00 87.31 88 PRO A O 1
ATOM 703 N N . PHE A 1 89 ? 1.773 -1.226 -16.209 1.00 85.94 89 PHE A N 1
ATOM 704 C CA . PHE A 1 89 ? 2.005 -2.480 -16.927 1.00 85.94 89 PHE A CA 1
ATOM 705 C C . PHE A 1 89 ? 0.743 -3.013 -17.609 1.00 85.94 89 PHE A C 1
ATOM 707 O O . PHE A 1 89 ? -0.366 -2.938 -17.074 1.00 85.94 89 PHE A O 1
ATOM 714 N N . LYS A 1 90 ? 0.928 -3.565 -18.812 1.00 86.38 90 LYS A N 1
ATOM 715 C CA . LYS A 1 90 ? -0.102 -4.258 -19.589 1.00 86.38 90 LYS A CA 1
ATOM 716 C C . LYS A 1 90 ? 0.487 -5.588 -20.085 1.00 86.38 90 LYS A C 1
ATOM 718 O O . LYS A 1 90 ? 1.388 -5.539 -20.919 1.00 86.38 90 LYS A O 1
ATOM 723 N N . PRO A 1 91 ? 0.015 -6.750 -19.597 1.00 87.94 91 PRO A N 1
ATOM 724 C CA . PRO A 1 91 ? -1.026 -6.927 -18.577 1.00 87.94 91 PRO A CA 1
ATOM 725 C C . PRO A 1 91 ? -0.586 -6.459 -17.169 1.00 87.94 91 PRO A C 1
ATOM 727 O O . PRO A 1 91 ? 0.616 -6.372 -16.910 1.00 87.94 91 PRO A O 1
ATOM 730 N N . PRO A 1 92 ? -1.531 -6.171 -16.250 1.00 88.88 92 PRO A N 1
ATOM 731 C CA . PRO A 1 92 ? -1.207 -5.824 -14.866 1.00 88.88 92 PRO A CA 1
ATOM 732 C C . PRO A 1 92 ? -0.510 -6.974 -14.121 1.00 88.88 92 PRO A C 1
ATOM 734 O O . PRO A 1 92 ? -0.901 -8.139 -14.238 1.00 88.88 92 PRO A O 1
ATOM 737 N N . PHE A 1 93 ? 0.482 -6.649 -13.293 1.00 91.75 93 PHE A N 1
ATOM 738 C CA . PHE A 1 93 ? 1.035 -7.555 -12.295 1.00 91.75 93 PHE A CA 1
ATOM 739 C C . PHE A 1 93 ? -0.022 -7.884 -11.244 1.00 91.75 93 PHE A C 1
ATOM 741 O O . PHE A 1 93 ? -0.645 -7.002 -10.651 1.00 91.75 93 PHE A O 1
ATOM 748 N N . LYS A 1 94 ? -0.206 -9.185 -11.014 1.00 92.31 94 LYS A N 1
ATOM 749 C CA . LYS A 1 94 ? -1.137 -9.713 -10.018 1.00 92.31 94 LYS A CA 1
ATOM 750 C C . LYS A 1 94 ? -0.542 -9.603 -8.616 1.00 92.31 94 LYS A C 1
ATOM 752 O O . LYS A 1 94 ? 0.654 -9.837 -8.427 1.00 92.31 94 LYS A O 1
ATOM 757 N N . ILE A 1 95 ? -1.399 -9.317 -7.641 1.00 91.75 95 ILE A N 1
ATOM 758 C CA . ILE A 1 95 ? -1.072 -9.447 -6.221 1.00 91.75 95 ILE A CA 1
ATOM 759 C C . ILE A 1 95 ? -1.284 -10.911 -5.828 1.00 91.75 95 ILE A C 1
ATOM 761 O O . ILE A 1 95 ? -2.340 -11.482 -6.097 1.00 91.75 95 ILE A O 1
ATOM 765 N N . TYR A 1 96 ? -0.281 -11.511 -5.192 1.00 91.19 96 TYR A N 1
ATOM 766 C CA . TYR A 1 96 ? -0.364 -12.861 -4.643 1.00 91.19 96 TYR A CA 1
ATOM 767 C C . TYR A 1 96 ? -0.444 -12.763 -3.122 1.00 91.19 96 TYR A C 1
ATOM 769 O O . TYR A 1 96 ? 0.386 -12.100 -2.507 1.00 91.19 96 TYR A O 1
ATOM 777 N N . LEU A 1 97 ? -1.446 -13.414 -2.534 1.00 90.00 97 LEU A N 1
ATOM 778 C CA . LEU A 1 97 ? -1.674 -13.458 -1.091 1.00 90.00 97 LEU A CA 1
ATOM 779 C C . LEU A 1 97 ? -1.706 -14.914 -0.644 1.00 90.00 97 LEU A C 1
ATOM 781 O O . LEU A 1 97 ? -2.353 -15.744 -1.288 1.00 90.00 97 LEU A O 1
ATOM 785 N N . SER A 1 98 ? -1.027 -15.228 0.458 1.00 92.31 98 SER A N 1
ATOM 786 C CA . SER A 1 98 ? -1.162 -16.542 1.080 1.00 92.31 98 SER A CA 1
ATOM 787 C C . SER A 1 98 ? -2.530 -16.678 1.757 1.00 92.31 98 SER A C 1
ATOM 789 O O . SER A 1 98 ? -3.210 -15.692 2.055 1.00 92.31 98 SER A O 1
ATOM 791 N N . LEU A 1 99 ? -2.936 -17.912 2.067 1.00 91.75 99 LEU A N 1
ATOM 792 C CA . LEU A 1 99 ? -4.152 -18.154 2.853 1.00 91.75 99 LEU A CA 1
ATOM 793 C C . LEU A 1 99 ? -4.100 -17.451 4.222 1.00 91.75 99 LEU A C 1
ATOM 795 O O . LEU A 1 99 ? -5.120 -16.953 4.701 1.00 91.75 99 LEU A O 1
ATOM 799 N N . GLY A 1 100 ? -2.910 -17.368 4.825 1.00 92.19 100 GLY A N 1
ATOM 800 C CA . GLY A 1 100 ? -2.684 -16.639 6.073 1.00 92.19 100 GLY A CA 1
ATOM 801 C C . GLY A 1 100 ? -2.906 -15.135 5.918 1.00 92.19 100 GLY A C 1
ATOM 802 O O . GLY A 1 100 ? -3.601 -14.534 6.740 1.00 92.19 100 GLY A O 1
ATOM 803 N N . ASP A 1 101 ? -2.397 -14.543 4.837 1.00 90.56 101 ASP A N 1
ATOM 804 C CA . ASP A 1 101 ? -2.582 -13.116 4.542 1.00 90.56 101 ASP A CA 1
ATOM 805 C C . ASP A 1 101 ? -4.055 -12.788 4.303 1.00 90.56 101 ASP A C 1
ATOM 807 O O . ASP A 1 101 ? -4.571 -11.802 4.827 1.00 90.56 101 ASP A O 1
ATOM 811 N N . MET A 1 102 ? -4.762 -13.659 3.578 1.00 88.88 102 MET A N 1
ATOM 812 C CA . MET A 1 102 ? -6.198 -13.522 3.334 1.00 88.88 102 MET A CA 1
ATOM 813 C C . MET A 1 102 ? -7.014 -13.574 4.628 1.00 88.88 102 MET A C 1
ATOM 815 O O . MET A 1 102 ? -7.962 -12.804 4.783 1.00 88.88 102 MET A O 1
ATOM 819 N N . LYS A 1 103 ? -6.658 -14.456 5.571 1.00 92.00 103 LYS A N 1
ATOM 820 C CA . LYS A 1 103 ? -7.304 -14.504 6.890 1.00 92.00 103 LYS A CA 1
ATOM 821 C C . LYS A 1 103 ? -7.079 -13.193 7.647 1.00 92.00 103 LYS A C 1
ATOM 823 O O . LYS A 1 103 ? -8.042 -12.559 8.062 1.00 92.00 103 LYS A O 1
ATOM 828 N N . ARG A 1 104 ? -5.829 -12.729 7.721 1.00 92.12 104 ARG A N 1
ATOM 829 C CA . ARG A 1 104 ? -5.466 -11.481 8.414 1.00 92.12 104 ARG A CA 1
ATOM 830 C C . ARG A 1 104 ? -6.095 -10.237 7.784 1.00 92.12 104 ARG A C 1
ATOM 832 O O . ARG A 1 104 ? -6.463 -9.311 8.504 1.00 92.12 104 ARG A O 1
ATOM 839 N N . MET A 1 105 ? -6.256 -10.216 6.461 1.00 88.62 105 MET A N 1
ATOM 840 C CA . MET A 1 105 ? -6.985 -9.160 5.755 1.00 88.62 105 MET A CA 1
ATOM 841 C C . MET A 1 105 ? -8.471 -9.158 6.138 1.00 88.62 105 MET A C 1
ATOM 843 O O . MET A 1 105 ? -9.034 -8.093 6.383 1.00 88.62 105 MET A O 1
ATOM 847 N N . LYS A 1 106 ? -9.117 -10.329 6.223 1.00 88.19 106 LYS A N 1
ATOM 848 C CA . LYS A 1 106 ? -10.514 -10.426 6.683 1.00 88.19 106 LYS A CA 1
ATOM 849 C C . LYS A 1 106 ? -10.661 -9.930 8.119 1.00 88.19 106 LYS A C 1
ATOM 851 O O . LYS A 1 106 ? -11.570 -9.148 8.386 1.00 88.19 106 LYS A O 1
ATOM 856 N N . ASP A 1 107 ? -9.743 -10.316 9.000 1.00 90.19 107 ASP A N 1
ATOM 857 C CA . ASP A 1 107 ? -9.730 -9.856 10.391 1.00 90.19 107 ASP A CA 1
ATOM 858 C C . ASP A 1 107 ? -9.584 -8.326 10.459 1.00 90.19 107 ASP A C 1
ATOM 860 O O . ASP A 1 107 ? -10.333 -7.662 11.168 1.00 90.19 107 ASP A O 1
ATOM 864 N N . LEU A 1 108 ? -8.713 -7.734 9.630 1.00 88.44 108 LEU A N 1
ATOM 865 C CA . LEU A 1 108 ? -8.576 -6.277 9.507 1.00 88.44 108 LEU A CA 1
ATOM 866 C C . LEU A 1 108 ? -9.882 -5.590 9.062 1.00 88.44 108 LEU A C 1
ATOM 868 O O . LEU A 1 108 ? -10.240 -4.524 9.567 1.00 88.44 108 LEU A O 1
ATOM 872 N N . VAL A 1 109 ? -10.626 -6.191 8.131 1.00 84.25 109 VAL A N 1
ATOM 873 C CA . VAL A 1 109 ? -11.937 -5.674 7.700 1.00 84.25 109 VAL A CA 1
ATOM 874 C C . VAL A 1 109 ? -12.965 -5.729 8.838 1.00 84.25 109 VAL A C 1
ATOM 876 O O . VAL A 1 109 ? -13.805 -4.839 8.958 1.00 84.25 109 VAL A O 1
ATOM 879 N N . VAL A 1 110 ? -12.912 -6.743 9.699 1.00 85.44 110 VAL A N 1
ATOM 880 C CA . VAL A 1 110 ? -13.779 -6.822 10.885 1.00 85.44 110 VAL A CA 1
ATOM 881 C C . VAL A 1 110 ? -13.359 -5.790 11.939 1.00 85.44 110 VAL A C 1
ATOM 883 O O . VAL A 1 110 ? -14.208 -5.061 12.459 1.00 85.44 110 VAL A O 1
ATOM 886 N N . ASP A 1 111 ? -12.059 -5.656 12.204 1.00 84.94 111 ASP A N 1
ATOM 887 C CA . ASP A 1 111 ? -11.495 -4.671 13.139 1.00 84.94 111 ASP A CA 1
ATOM 888 C C . ASP A 1 111 ? -11.872 -3.233 12.751 1.00 84.94 111 ASP A C 1
ATOM 890 O O . ASP A 1 111 ? -12.253 -2.424 13.599 1.00 84.94 111 ASP A O 1
ATOM 894 N N . THR A 1 112 ? -11.798 -2.906 11.458 1.00 82.25 112 THR A N 1
ATOM 895 C CA . THR A 1 112 ? -12.193 -1.583 10.947 1.00 82.25 112 THR A CA 1
ATOM 896 C C . THR A 1 112 ? -13.686 -1.327 11.129 1.00 82.25 112 THR A C 1
ATOM 898 O O . THR A 1 112 ? -14.056 -0.267 11.627 1.00 82.25 112 THR A O 1
ATOM 901 N N . LYS A 1 113 ? -14.554 -2.299 10.822 1.00 74.94 113 LYS A N 1
ATOM 902 C CA . LYS A 1 113 ? -16.012 -2.164 11.010 1.00 74.94 113 LYS A CA 1
ATOM 903 C C . LYS A 1 113 ? -16.413 -1.960 12.469 1.00 74.94 113 LYS A C 1
ATOM 905 O O . LYS A 1 113 ? -17.295 -1.159 12.760 1.00 74.94 113 LYS A O 1
ATOM 910 N N . THR A 1 114 ? -15.781 -2.683 13.390 1.00 77.75 114 THR A N 1
ATOM 911 C CA . THR A 1 114 ? -16.119 -2.616 14.823 1.00 77.75 114 THR A CA 1
ATOM 912 C C . THR A 1 114 ? -15.665 -1.309 15.468 1.00 77.75 114 THR A C 1
ATOM 914 O O . THR A 1 114 ? -16.374 -0.752 16.305 1.00 77.75 114 THR A O 1
ATOM 917 N N . ARG A 1 115 ? -14.501 -0.790 15.065 1.00 70.06 115 ARG A N 1
ATOM 918 C CA . ARG A 1 115 ? -13.891 0.415 15.653 1.00 70.06 115 ARG A CA 1
ATOM 919 C C . ARG A 1 115 ? -14.275 1.707 14.938 1.00 70.06 115 ARG A C 1
ATOM 921 O O . ARG A 1 115 ? -14.041 2.788 15.467 1.00 70.06 115 ARG A O 1
ATOM 928 N N . CYS A 1 116 ? -14.868 1.612 13.754 1.00 58.34 116 CYS A N 1
ATOM 929 C CA . CYS A 1 116 ? -15.206 2.755 12.925 1.00 58.34 116 CYS A CA 1
ATOM 930 C C . CYS A 1 116 ? -16.638 2.617 12.391 1.00 58.34 116 CYS A C 1
ATOM 932 O O . CYS A 1 116 ? -16.871 2.110 11.298 1.00 58.34 116 CYS A O 1
ATOM 934 N N . LYS A 1 117 ? -17.616 3.120 13.159 1.00 49.06 117 LYS A N 1
ATOM 935 C CA . LYS A 1 117 ? -19.040 3.131 12.764 1.00 49.06 117 LYS A CA 1
ATOM 936 C C . LYS A 1 117 ? -19.322 3.956 11.494 1.00 49.06 117 LYS A C 1
ATOM 938 O O . LYS A 1 117 ? -20.366 3.765 10.885 1.00 49.06 117 LYS A O 1
ATOM 943 N N . SER A 1 118 ? -18.412 4.852 11.089 1.00 44.28 118 SER A N 1
ATOM 944 C CA . SER A 1 118 ? -18.548 5.710 9.897 1.00 44.28 118 SER A CA 1
ATOM 945 C C . SER A 1 118 ? -17.668 5.304 8.707 1.00 44.28 118 SER A C 1
ATOM 947 O O . SER A 1 118 ? -17.911 5.758 7.591 1.00 44.28 118 SER A O 1
ATOM 949 N N . CYS A 1 119 ? -16.650 4.459 8.902 1.00 43.91 119 CYS A N 1
ATOM 950 C CA . CYS A 1 119 ? -15.677 4.155 7.848 1.00 43.91 119 CYS A CA 1
ATOM 951 C C . CYS A 1 119 ? -16.002 2.824 7.172 1.00 43.91 119 CYS A C 1
ATOM 953 O O . CYS A 1 119 ? -15.268 1.853 7.308 1.00 43.91 119 CYS A O 1
ATOM 955 N N . PHE A 1 120 ? -17.105 2.783 6.423 1.00 42.41 120 PHE A N 1
ATOM 956 C CA . PHE A 1 120 ? -17.284 1.788 5.365 1.00 42.41 120 PHE A CA 1
ATOM 957 C C . PHE A 1 120 ? -18.177 2.322 4.233 1.00 42.41 120 PHE A C 1
ATOM 959 O O . PHE A 1 120 ? -19.217 1.762 3.920 1.00 42.41 120 PHE A O 1
ATOM 966 N N . TYR A 1 121 ? -17.720 3.366 3.537 1.00 43.03 121 TYR A N 1
ATOM 967 C CA . TYR A 1 121 ? -18.077 3.564 2.125 1.00 43.03 121 TYR A CA 1
ATOM 968 C C . TYR A 1 121 ? -16.982 2.957 1.236 1.00 43.03 121 TYR A C 1
ATOM 970 O O . TYR A 1 121 ? -16.370 3.632 0.421 1.00 43.03 121 TYR A O 1
ATOM 978 N N . PHE A 1 122 ? -16.701 1.662 1.408 1.00 40.41 122 PHE A N 1
ATOM 979 C CA . PHE A 1 122 ? -15.969 0.864 0.407 1.00 40.41 122 PHE A CA 1
ATOM 980 C C . PHE A 1 122 ? -16.927 -0.042 -0.393 1.00 40.41 122 PHE A C 1
ATOM 982 O O . PHE A 1 122 ? -16.512 -1.038 -0.987 1.00 40.41 122 PHE A O 1
ATOM 989 N N . GLY A 1 123 ? -18.222 0.308 -0.385 1.00 34.38 123 GLY A N 1
ATOM 990 C CA . GLY A 1 123 ? -19.327 -0.481 -0.933 1.00 34.38 123 GLY A CA 1
ATOM 991 C C . GLY A 1 123 ? -20.379 0.309 -1.718 1.00 34.38 123 GLY A C 1
ATOM 992 O O . GLY A 1 123 ? -21.478 -0.200 -1.884 1.00 34.38 123 GLY A O 1
ATOM 993 N N . GLN A 1 124 ? -20.074 1.511 -2.212 1.00 33.50 124 GLN A N 1
ATOM 994 C CA . GLN A 1 124 ? -20.868 2.117 -3.284 1.00 33.50 124 GLN A CA 1
ATOM 995 C C . GLN A 1 124 ? -19.969 2.405 -4.481 1.00 33.50 124 GLN A C 1
ATOM 997 O O . GLN A 1 124 ? -18.858 2.915 -4.321 1.00 33.50 124 GLN A O 1
ATOM 1002 N N . GLU A 1 125 ? -20.463 2.039 -5.661 1.00 37.28 125 GLU A N 1
ATOM 1003 C CA . GLU A 1 125 ? -19.871 2.241 -6.988 1.00 37.28 125 GLU A CA 1
ATOM 1004 C C . GLU A 1 125 ? -19.149 3.593 -7.133 1.00 37.28 125 GLU A C 1
ATOM 1006 O O . GLU A 1 125 ? -18.022 3.612 -7.616 1.00 37.28 125 GLU A O 1
ATOM 1011 N N . ASN A 1 126 ? -19.686 4.679 -6.562 1.00 35.28 126 ASN A N 1
ATOM 1012 C CA . ASN A 1 126 ? -19.131 6.036 -6.656 1.00 35.28 126 ASN A CA 1
ATOM 1013 C C . ASN A 1 126 ? -17.691 6.226 -6.150 1.00 35.28 126 ASN A C 1
ATOM 1015 O O . ASN A 1 126 ? -16.897 6.865 -6.829 1.00 35.28 126 ASN A O 1
ATOM 1019 N N . ALA A 1 127 ? -17.300 5.689 -4.987 1.00 39.69 127 ALA A N 1
ATOM 1020 C CA . ALA A 1 127 ? -15.941 5.924 -4.465 1.00 39.69 127 ALA A CA 1
ATOM 1021 C C . ALA A 1 127 ? -14.876 5.147 -5.260 1.00 39.69 127 ALA A C 1
ATOM 1023 O O . ALA A 1 127 ? -13.722 5.573 -5.376 1.00 39.69 127 ALA A O 1
ATOM 1024 N N . ARG A 1 128 ? -15.273 4.000 -5.831 1.00 43.91 128 ARG A N 1
ATOM 1025 C CA . ARG A 1 128 ? -14.456 3.246 -6.784 1.00 43.91 128 ARG A CA 1
ATOM 1026 C C . ARG A 1 128 ? -14.391 3.965 -8.122 1.00 43.91 128 ARG A C 1
ATOM 1028 O O . ARG A 1 128 ? -13.292 4.051 -8.647 1.00 43.91 128 ARG A O 1
ATOM 1035 N N . GLU A 1 129 ? -15.505 4.490 -8.631 1.00 46.12 129 GLU A N 1
ATOM 1036 C CA . GLU A 1 129 ? -15.567 5.251 -9.884 1.00 46.12 129 GLU A CA 1
ATOM 1037 C C . GLU A 1 129 ? -14.718 6.521 -9.791 1.00 46.12 129 GLU A C 1
ATOM 1039 O O . GLU A 1 129 ? -13.803 6.674 -10.582 1.00 46.12 129 GLU A O 1
ATOM 1044 N N . GLU A 1 130 ? -14.875 7.359 -8.763 1.00 47.88 130 GLU A N 1
ATOM 1045 C CA . GLU A 1 130 ? -14.076 8.584 -8.594 1.00 47.88 130 GLU A CA 1
ATOM 1046 C C . GLU A 1 130 ? -12.583 8.292 -8.413 1.00 47.88 130 GLU A C 1
ATOM 1048 O O . GLU A 1 130 ? -11.712 9.005 -8.923 1.00 47.88 130 GLU A O 1
ATOM 1053 N N . CYS A 1 131 ? -12.246 7.243 -7.655 1.00 43.97 131 CYS A N 1
ATOM 1054 C CA . CYS A 1 131 ? -10.856 6.840 -7.506 1.00 43.97 131 CYS A CA 1
ATOM 1055 C C . CYS A 1 131 ? -10.314 6.262 -8.817 1.00 43.97 131 CYS A C 1
ATOM 1057 O O . CYS A 1 131 ? -9.191 6.582 -9.184 1.00 43.97 131 CYS A O 1
ATOM 1059 N N . ARG A 1 132 ? -11.104 5.477 -9.551 1.00 52.28 132 ARG A N 1
ATOM 1060 C CA . ARG A 1 132 ? -10.757 4.915 -10.859 1.00 52.28 132 ARG A CA 1
ATOM 1061 C C . ARG A 1 132 ? -10.620 6.005 -11.916 1.00 52.28 132 ARG A C 1
ATOM 1063 O O . ARG A 1 132 ? -9.634 5.989 -12.632 1.00 52.28 132 ARG A O 1
ATOM 1070 N N . GLU A 1 133 ? -11.535 6.960 -12.009 1.00 54.62 133 GLU A N 1
ATOM 1071 C CA . GLU A 1 133 ? -11.507 8.099 -12.932 1.00 54.62 133 GLU A CA 1
ATOM 1072 C C . GLU A 1 133 ? -10.312 9.005 -12.652 1.00 54.62 133 GLU A C 1
ATOM 1074 O O . GLU A 1 133 ? -9.567 9.352 -13.568 1.00 54.62 133 GLU A O 1
ATOM 1079 N N . TYR A 1 134 ? -10.048 9.318 -11.382 1.00 53.00 134 TYR A N 1
ATOM 1080 C CA . TYR A 1 134 ? -8.890 10.119 -11.006 1.00 53.00 134 TYR A CA 1
ATOM 1081 C C . TYR A 1 134 ? -7.573 9.364 -11.239 1.00 53.00 134 TYR A C 1
ATOM 1083 O O . TYR A 1 134 ? -6.633 9.924 -11.803 1.00 53.00 134 TYR A O 1
ATOM 1091 N N . MET A 1 135 ? -7.490 8.086 -10.864 1.00 51.59 135 MET A N 1
ATOM 1092 C CA . MET A 1 135 ? -6.307 7.260 -11.127 1.00 51.59 135 MET A CA 1
ATOM 1093 C C . MET A 1 135 ? -6.115 7.015 -12.621 1.00 51.59 135 MET A C 1
ATOM 1095 O O . MET A 1 135 ? -4.982 7.045 -13.087 1.00 51.59 135 MET A O 1
ATOM 1099 N N . ASN A 1 136 ? -7.193 6.887 -13.395 1.00 55.50 136 ASN A N 1
ATOM 1100 C CA . ASN A 1 136 ? -7.155 6.881 -14.851 1.00 55.50 136 ASN A CA 1
ATOM 1101 C C . ASN A 1 136 ? -6.648 8.224 -15.375 1.00 55.50 136 ASN A C 1
ATOM 1103 O O . ASN A 1 136 ? -5.775 8.218 -16.230 1.00 55.50 136 ASN A O 1
ATOM 1107 N N . SER A 1 137 ? -7.080 9.367 -14.833 1.00 55.56 137 SER A N 1
ATOM 1108 C CA . SER A 1 137 ? -6.563 10.686 -15.228 1.00 55.56 137 SER A CA 1
ATOM 1109 C C . SER A 1 137 ? -5.049 10.805 -14.999 1.00 55.56 137 SER A C 1
ATOM 1111 O O . SER A 1 137 ? -4.332 11.331 -15.850 1.00 55.56 137 SER A O 1
ATOM 1113 N N . GLN A 1 138 ? -4.535 10.238 -13.901 1.00 52.28 138 GLN A N 1
ATOM 1114 C CA . GLN A 1 138 ? -3.098 10.170 -13.631 1.00 52.28 138 GLN A CA 1
ATOM 1115 C C . GLN A 1 138 ? -2.399 9.154 -14.539 1.00 52.28 138 GLN A C 1
ATOM 1117 O O . GLN A 1 138 ? -1.359 9.467 -15.102 1.00 52.28 138 GLN A O 1
ATOM 1122 N N . LYS A 1 139 ? -3.000 7.984 -14.783 1.00 51.78 139 LYS A N 1
ATOM 1123 C CA . LYS A 1 139 ? -2.515 6.978 -15.739 1.00 51.78 139 LYS A CA 1
ATOM 1124 C C . LYS A 1 139 ? -2.398 7.564 -17.146 1.00 51.78 139 LYS A C 1
ATOM 1126 O O . LYS A 1 139 ? -1.391 7.336 -17.807 1.00 51.78 139 LYS A O 1
ATOM 1131 N N . TYR A 1 140 ? -3.370 8.368 -17.581 1.00 42.38 140 TYR A N 1
ATOM 1132 C CA . TYR A 1 140 ? -3.321 9.112 -18.838 1.00 42.38 140 TYR A CA 1
ATOM 1133 C C . TYR A 1 140 ? -2.216 10.167 -18.814 1.00 42.38 140 TYR A C 1
ATOM 1135 O O . TYR A 1 140 ? -1.471 10.248 -19.780 1.00 42.38 140 TYR A O 1
ATOM 1143 N N . ARG A 1 141 ? -2.017 10.907 -17.716 1.00 45.56 141 ARG A N 1
ATOM 1144 C CA . ARG A 1 141 ? -0.886 11.848 -17.595 1.00 45.56 141 ARG A CA 1
ATOM 1145 C C . ARG A 1 141 ? 0.473 11.151 -17.661 1.00 45.56 141 ARG A C 1
ATOM 1147 O O . ARG A 1 141 ? 1.333 11.625 -18.388 1.00 45.56 141 ARG A O 1
ATOM 1154 N N . THR A 1 142 ? 0.660 10.013 -16.996 1.00 46.44 142 THR A N 1
ATOM 1155 C CA . THR A 1 142 ? 1.910 9.236 -17.054 1.00 46.44 142 THR A CA 1
ATOM 1156 C C . THR A 1 142 ? 2.121 8.590 -18.430 1.00 46.44 142 THR A C 1
ATOM 1158 O O . THR A 1 142 ? 3.247 8.526 -18.914 1.00 46.44 142 THR A O 1
ATOM 1161 N N . VAL A 1 143 ? 1.058 8.136 -19.109 1.00 45.34 143 VAL A N 1
ATOM 1162 C CA . VAL A 1 143 ? 1.135 7.604 -20.486 1.00 45.34 143 VAL A CA 1
ATOM 1163 C C . VAL A 1 143 ? 1.437 8.711 -21.500 1.00 45.34 143 VAL A C 1
ATOM 1165 O O . VAL A 1 143 ? 2.301 8.523 -22.354 1.00 45.34 143 VAL A O 1
ATOM 1168 N N . VAL A 1 144 ? 0.784 9.870 -21.388 1.00 34.81 144 VAL A N 1
ATOM 1169 C CA . VAL A 1 144 ? 1.029 11.045 -22.238 1.00 34.81 144 VAL A CA 1
ATOM 1170 C C . VAL A 1 144 ? 2.426 11.615 -21.978 1.00 34.81 144 VAL A C 1
ATOM 1172 O O . VAL A 1 144 ? 3.125 11.941 -22.932 1.00 34.81 144 VAL A O 1
ATOM 1175 N N . ALA A 1 145 ? 2.893 11.651 -20.726 1.00 36.97 145 ALA A N 1
ATOM 1176 C CA . ALA A 1 145 ? 4.270 12.021 -20.390 1.00 36.97 145 ALA A CA 1
ATOM 1177 C C . ALA A 1 145 ? 5.288 11.034 -20.990 1.00 36.97 145 ALA A C 1
ATOM 1179 O O . ALA A 1 145 ? 6.264 11.462 -21.600 1.00 36.97 145 ALA A O 1
ATOM 1180 N N . LYS A 1 146 ? 5.028 9.718 -20.925 1.00 42.00 146 LYS A N 1
ATOM 1181 C CA . LYS A 1 146 ? 5.856 8.693 -21.589 1.00 42.00 146 LYS A CA 1
ATOM 1182 C C . LYS A 1 146 ? 5.877 8.826 -23.113 1.00 42.00 146 LYS A C 1
ATOM 1184 O O . LYS A 1 146 ? 6.909 8.565 -23.723 1.00 42.00 146 LYS A O 1
ATOM 1189 N N . GLN A 1 147 ? 4.762 9.207 -23.736 1.00 33.00 147 GLN A N 1
ATOM 1190 C CA . GLN A 1 147 ? 4.718 9.478 -25.174 1.00 33.00 147 GLN A CA 1
ATOM 1191 C C . GLN A 1 147 ? 5.478 10.764 -25.516 1.00 33.00 147 GLN A C 1
ATOM 1193 O O . GLN A 1 147 ? 6.248 10.759 -26.466 1.00 33.00 147 GLN A O 1
ATOM 1198 N N . ARG A 1 148 ? 5.348 11.827 -24.717 1.00 26.59 148 ARG A N 1
ATOM 1199 C CA . ARG A 1 148 ? 6.039 13.106 -24.933 1.00 26.59 148 ARG A CA 1
ATOM 1200 C C . ARG A 1 148 ? 7.563 12.997 -24.809 1.00 26.59 148 ARG A C 1
ATOM 1202 O O . ARG A 1 148 ? 8.264 13.451 -25.702 1.00 26.59 148 ARG A O 1
ATOM 1209 N N . ILE A 1 149 ? 8.065 12.296 -23.790 1.00 35.88 149 ILE A N 1
ATOM 1210 C CA . ILE A 1 149 ? 9.509 12.032 -23.619 1.00 35.88 149 ILE A CA 1
ATOM 1211 C C . ILE A 1 149 ? 10.070 11.199 -24.786 1.00 35.88 149 ILE A C 1
ATOM 1213 O O . ILE A 1 149 ? 11.237 11.330 -25.140 1.00 35.88 149 ILE A O 1
ATOM 1217 N N . ARG A 1 150 ? 9.242 10.360 -25.424 1.00 31.08 150 ARG A N 1
ATOM 1218 C CA . ARG A 1 150 ? 9.641 9.581 -26.604 1.00 31.08 150 ARG A CA 1
ATOM 1219 C C . ARG A 1 150 ? 9.746 10.423 -27.884 1.00 31.08 150 ARG A C 1
ATOM 1221 O O . ARG A 1 150 ? 10.512 10.043 -28.758 1.00 31.08 150 ARG A O 1
ATOM 1228 N N . TRP A 1 151 ? 8.992 11.517 -28.000 1.00 28.77 151 TRP A N 1
ATOM 1229 C CA . TRP A 1 151 ? 9.002 12.406 -29.173 1.00 28.77 151 TRP A CA 1
ATOM 1230 C C . TRP A 1 151 ? 10.017 13.550 -29.063 1.00 28.77 151 TRP A C 1
ATOM 1232 O O . TRP A 1 151 ? 10.497 14.026 -30.081 1.00 28.77 151 TRP A O 1
ATOM 1242 N N . GLU A 1 152 ? 10.381 13.966 -27.848 1.00 33.00 152 GLU A N 1
ATOM 1243 C CA . GLU A 1 152 ? 11.409 14.996 -27.603 1.00 33.00 152 GLU A CA 1
ATOM 1244 C C . GLU A 1 152 ? 12.847 14.410 -27.580 1.00 33.00 152 GLU A C 1
ATOM 1246 O O . GLU A 1 152 ? 13.799 15.112 -27.250 1.00 33.00 152 GLU A O 1
ATOM 1251 N N . GLY A 1 153 ? 13.010 13.125 -27.933 1.00 40.06 153 GLY A N 1
ATOM 1252 C CA . GLY A 1 153 ? 14.277 12.376 -27.934 1.00 40.06 153 GLY A CA 1
ATOM 1253 C C . GLY A 1 153 ? 14.644 11.714 -29.272 1.00 40.06 153 GLY A C 1
ATOM 1254 O O . GLY A 1 153 ? 15.315 10.681 -29.270 1.00 40.06 153 GLY A O 1
ATOM 1255 N N . THR A 1 154 ? 14.192 12.285 -30.390 1.00 37.12 154 THR A N 1
ATOM 1256 C CA . THR A 1 154 ? 14.606 11.981 -31.779 1.00 37.12 154 THR A CA 1
ATOM 1257 C C . THR A 1 154 ? 14.893 13.279 -32.502 1.00 37.12 154 THR A C 1
ATOM 1259 O O . THR A 1 154 ? 15.841 13.287 -33.314 1.00 37.12 154 THR A O 1
#

Radius of gyration: 16.13 Å; chains: 1; bounding box: 39×34×47 Å